Protein AF-A0A316C0Z9-F1 (afdb_monomer)

pLDDT: mean 81.9, std 9.25, range [50.16, 91.25]

Structure (mmCIF, N/CA/C/O backbone):
data_AF-A0A316C0Z9-F1
#
_entry.id   AF-A0A316C0Z9-F1
#
loop_
_atom_site.group_PDB
_atom_site.id
_atom_site.type_symbol
_atom_site.label_atom_id
_atom_site.label_alt_id
_atom_site.label_comp_id
_atom_site.label_asym_id
_atom_site.label_entity_id
_atom_site.label_seq_id
_atom_site.pdbx_PDB_ins_code
_atom_site.Cartn_x
_atom_site.Cartn_y
_atom_site.Cartn_z
_atom_site.occupancy
_atom_site.B_iso_or_equiv
_atom_site.auth_seq_id
_atom_site.auth_comp_id
_atom_site.auth_asym_id
_atom_site.auth_atom_id
_atom_site.pdbx_PDB_model_num
ATOM 1 N N . MET A 1 1 ? 12.484 -5.374 -16.920 1.00 59.12 1 MET A N 1
ATOM 2 C CA . MET A 1 1 ? 12.353 -5.161 -15.450 1.00 59.12 1 MET A CA 1
ATOM 3 C C . MET A 1 1 ? 12.342 -6.463 -14.639 1.00 59.12 1 MET A C 1
ATOM 5 O O . MET A 1 1 ? 11.581 -7.368 -14.960 1.00 59.12 1 MET A O 1
ATOM 9 N N . ASN A 1 2 ? 13.114 -6.558 -13.548 1.00 64.75 2 ASN A N 1
ATOM 10 C CA . ASN A 1 2 ? 13.023 -7.689 -12.609 1.00 64.75 2 ASN A CA 1
ATOM 11 C C . ASN A 1 2 ? 11.662 -7.675 -11.890 1.00 64.75 2 ASN A C 1
ATOM 13 O O . ASN A 1 2 ? 11.292 -6.654 -11.315 1.00 64.75 2 ASN A O 1
ATOM 17 N N . ALA A 1 3 ? 10.944 -8.803 -11.856 1.00 66.06 3 ALA A N 1
ATOM 18 C CA . ALA A 1 3 ? 9.648 -8.945 -11.169 1.00 66.06 3 ALA A CA 1
ATOM 19 C C . ALA A 1 3 ? 9.675 -8.483 -9.693 1.00 66.06 3 ALA A C 1
ATOM 21 O O . ALA A 1 3 ? 8.668 -8.033 -9.151 1.00 66.06 3 ALA A O 1
ATOM 22 N N . LEU A 1 4 ? 10.857 -8.519 -9.071 1.00 72.94 4 LEU A N 1
ATOM 23 C CA . LEU A 1 4 ? 11.140 -7.983 -7.738 1.00 72.94 4 LEU A CA 1
ATOM 24 C C . LEU A 1 4 ? 10.911 -6.468 -7.623 1.00 72.94 4 LEU A C 1
ATOM 26 O O . LEU A 1 4 ? 10.393 -6.012 -6.609 1.00 72.94 4 LEU A O 1
ATOM 30 N N . ALA A 1 5 ? 11.254 -5.687 -8.651 1.00 74.19 5 ALA A N 1
ATOM 31 C CA . ALA A 1 5 ? 11.035 -4.239 -8.654 1.00 74.19 5 ALA A CA 1
ATOM 32 C C . ALA A 1 5 ? 9.540 -3.904 -8.769 1.00 74.19 5 ALA A C 1
ATOM 34 O O . ALA A 1 5 ? 9.041 -3.029 -8.066 1.00 74.19 5 ALA A O 1
ATOM 35 N N . PHE A 1 6 ? 8.810 -4.663 -9.593 1.00 77.19 6 PHE A N 1
ATOM 36 C CA . PHE A 1 6 ? 7.362 -4.523 -9.736 1.00 77.19 6 PHE A CA 1
ATOM 37 C C . PHE A 1 6 ? 6.639 -4.871 -8.428 1.00 77.19 6 PHE A C 1
ATOM 39 O O . PHE A 1 6 ? 5.848 -4.076 -7.922 1.00 77.19 6 PHE A O 1
ATOM 46 N N . GLY A 1 7 ? 6.967 -6.024 -7.835 1.00 79.12 7 GLY A N 1
ATOM 47 C CA . GLY A 1 7 ? 6.420 -6.440 -6.544 1.00 79.12 7 GLY A CA 1
ATOM 48 C C . GLY A 1 7 ? 6.768 -5.468 -5.413 1.00 79.12 7 GLY A C 1
ATOM 49 O O . GLY A 1 7 ? 5.904 -5.148 -4.600 1.00 79.12 7 GLY A O 1
ATOM 50 N N . GLY A 1 8 ? 7.996 -4.940 -5.397 1.00 83.69 8 GLY A N 1
ATOM 51 C CA . GLY A 1 8 ? 8.451 -3.951 -4.419 1.00 83.69 8 GLY A CA 1
ATOM 52 C C . GLY A 1 8 ? 7.695 -2.623 -4.506 1.00 83.69 8 GLY A C 1
ATOM 53 O O . GLY A 1 8 ? 7.211 -2.134 -3.486 1.00 83.69 8 GLY A O 1
ATOM 54 N N . CYS A 1 9 ? 7.523 -2.067 -5.711 1.00 82.56 9 CYS A N 1
ATOM 55 C CA . CYS A 1 9 ? 6.726 -0.852 -5.916 1.00 82.56 9 CYS A CA 1
ATOM 56 C C . CYS A 1 9 ? 5.268 -1.047 -5.494 1.00 82.56 9 CYS A C 1
ATOM 58 O O . CYS A 1 9 ? 4.689 -0.185 -4.833 1.00 82.56 9 CYS A O 1
ATOM 60 N N . LEU A 1 10 ? 4.681 -2.193 -5.837 1.00 83.81 10 LEU A N 1
ATOM 61 C CA . LEU A 1 10 ? 3.288 -2.489 -5.526 1.00 83.81 10 LEU A CA 1
ATOM 62 C C . LEU A 1 10 ? 3.079 -2.665 -4.012 1.00 83.81 10 LEU A C 1
ATOM 64 O O . LEU A 1 10 ? 2.154 -2.083 -3.440 1.00 83.81 10 LEU A O 1
ATOM 68 N N . ALA A 1 11 ? 3.994 -3.371 -3.340 1.00 85.12 11 ALA A N 1
ATOM 69 C CA . ALA A 1 11 ? 4.001 -3.508 -1.887 1.00 85.12 11 ALA A CA 1
ATOM 70 C C . ALA A 1 11 ? 4.169 -2.149 -1.187 1.00 85.12 11 ALA A C 1
ATOM 72 O O . ALA A 1 11 ? 3.391 -1.827 -0.287 1.00 85.12 11 ALA A O 1
ATOM 73 N N . ALA A 1 12 ? 5.114 -1.319 -1.640 1.00 87.00 12 ALA A N 1
ATOM 74 C CA . ALA A 1 12 ? 5.351 0.009 -1.081 1.00 87.00 12 ALA A CA 1
ATOM 75 C C . ALA A 1 12 ? 4.122 0.923 -1.222 1.00 87.00 12 ALA A C 1
ATOM 77 O O . ALA A 1 12 ? 3.675 1.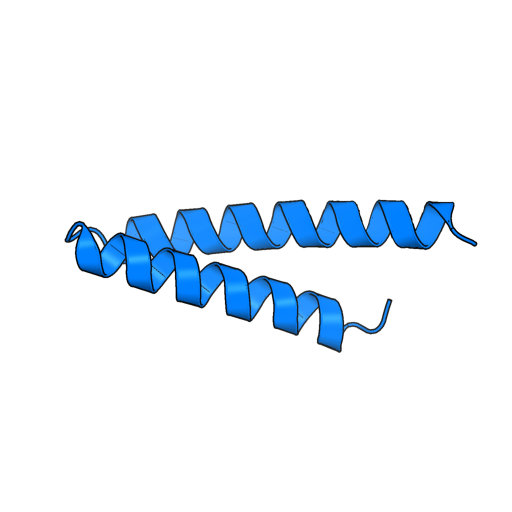505 -0.233 1.00 87.00 12 ALA A O 1
ATOM 78 N N . CYS A 1 13 ? 3.517 0.999 -2.411 1.00 85.25 13 C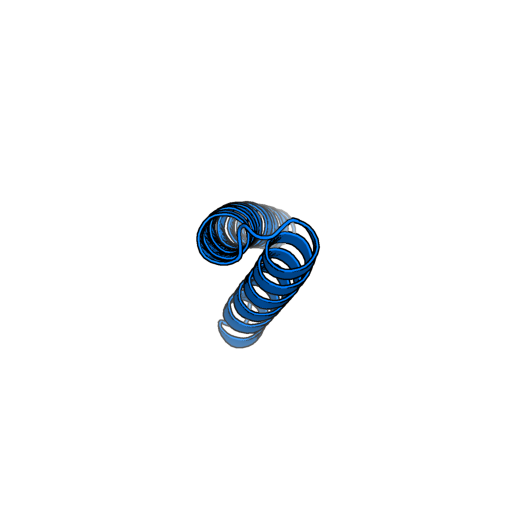YS A N 1
ATOM 79 C CA . CYS A 1 13 ? 2.308 1.798 -2.630 1.00 85.25 13 CYS A CA 1
ATOM 80 C C . CYS A 1 13 ? 1.108 1.285 -1.821 1.00 85.25 13 CYS A C 1
ATOM 82 O O . CYS A 1 13 ? 0.338 2.095 -1.304 1.00 85.25 13 CYS A O 1
ATOM 84 N N . SER A 1 14 ? 0.962 -0.034 -1.653 1.00 86.06 14 SER A N 1
ATOM 85 C CA . SER A 1 14 ? -0.111 -0.609 -0.830 1.00 86.06 14 SER A CA 1
ATOM 86 C C . SER A 1 14 ? 0.047 -0.281 0.661 1.00 86.06 14 SER A C 1
ATOM 88 O O . SER A 1 14 ? -0.936 0.074 1.310 1.00 86.06 14 SER A O 1
ATOM 90 N N . LEU A 1 15 ? 1.278 -0.316 1.190 1.00 88.31 15 LEU A N 1
ATOM 91 C CA . LEU A 1 15 ? 1.588 0.049 2.576 1.00 88.31 15 LEU A CA 1
ATOM 92 C C . LEU A 1 15 ? 1.368 1.539 2.829 1.00 88.31 15 LEU A C 1
ATOM 94 O O . LEU A 1 15 ? 0.774 1.905 3.841 1.00 88.31 15 LEU A O 1
ATOM 98 N N . VAL A 1 16 ? 1.797 2.393 1.897 1.00 90.19 16 VAL A N 1
ATOM 99 C CA . VAL A 1 16 ? 1.565 3.842 1.968 1.00 90.19 16 VAL A CA 1
ATOM 100 C C . VAL A 1 16 ? 0.068 4.145 1.916 1.00 90.19 16 VAL A C 1
ATOM 102 O O . VAL A 1 16 ? -0.433 4.894 2.753 1.00 90.19 16 VAL A O 1
ATOM 105 N N . GLY A 1 17 ? -0.668 3.520 0.995 1.00 87.88 17 GLY A N 1
ATOM 106 C CA . GLY A 1 17 ? -2.118 3.668 0.903 1.00 87.88 17 GLY A CA 1
ATOM 107 C C . GLY A 1 17 ? -2.832 3.213 2.174 1.00 87.88 17 GLY A C 1
ATOM 108 O O . GLY A 1 17 ? -3.689 3.930 2.687 1.00 87.88 17 GLY A O 1
ATOM 109 N N . LEU A 1 18 ? -2.447 2.064 2.736 1.00 89.94 18 LEU A N 1
ATOM 110 C CA . LEU A 1 18 ? -3.001 1.565 3.995 1.00 89.94 18 LEU A CA 1
ATOM 111 C C . LEU A 1 18 ? -2.678 2.489 5.172 1.00 89.94 18 LEU A C 1
ATOM 113 O O . LEU A 1 18 ? -3.568 2.755 5.977 1.00 89.94 18 LEU A O 1
ATOM 117 N N . ALA A 1 19 ? -1.456 3.020 5.255 1.00 89.94 19 ALA A N 1
ATOM 118 C CA . ALA A 1 19 ? -1.076 3.981 6.285 1.00 89.94 19 ALA A CA 1
ATOM 119 C C . ALA A 1 19 ? -1.934 5.252 6.197 1.00 89.94 19 ALA A C 1
ATOM 121 O O . ALA A 1 19 ? -2.537 5.654 7.189 1.00 89.94 19 ALA A O 1
ATOM 122 N N . ILE A 1 20 ? -2.074 5.838 5.005 1.00 88.31 20 ILE A N 1
ATOM 123 C CA . ILE A 1 20 ? -2.910 7.029 4.781 1.00 88.31 20 ILE A CA 1
ATOM 124 C C . ILE A 1 20 ? -4.383 6.728 5.095 1.00 88.31 20 ILE A C 1
ATOM 126 O O . ILE A 1 20 ? -5.057 7.510 5.765 1.00 88.31 20 ILE A O 1
ATOM 130 N N . GLY A 1 21 ? -4.883 5.565 4.670 1.00 89.19 21 GLY A N 1
ATOM 131 C CA . GLY A 1 21 ? -6.235 5.113 4.985 1.00 89.19 21 GLY A CA 1
ATOM 132 C C . GLY A 1 21 ? -6.463 4.951 6.483 1.00 89.19 21 GLY A C 1
ATOM 133 O O . GLY A 1 21 ? -7.506 5.358 6.983 1.00 89.19 21 GLY A O 1
ATOM 134 N N . ALA A 1 22 ? -5.493 4.399 7.211 1.00 90.44 22 ALA A N 1
ATOM 135 C CA . ALA A 1 22 ? -5.560 4.252 8.661 1.00 90.44 22 ALA A CA 1
ATOM 136 C C . ALA A 1 22 ? -5.601 5.617 9.367 1.00 90.44 22 ALA A C 1
ATOM 138 O O . ALA A 1 22 ? -6.413 5.796 10.272 1.00 90.44 22 ALA A O 1
ATOM 139 N N . TRP A 1 23 ? -4.821 6.599 8.899 1.00 90.75 23 TRP A N 1
ATOM 140 C CA . TRP A 1 23 ? -4.850 7.980 9.406 1.00 90.75 23 TRP A CA 1
ATOM 141 C C . TRP A 1 23 ? -6.209 8.674 9.221 1.00 90.75 23 TRP A C 1
ATOM 143 O O . TRP A 1 23 ? -6.602 9.485 10.054 1.00 90.75 23 TRP A O 1
ATOM 153 N N . ILE A 1 24 ? -6.946 8.338 8.160 1.00 89.25 24 ILE A N 1
ATOM 154 C CA . ILE A 1 24 ? -8.271 8.907 7.841 1.00 89.25 24 ILE A CA 1
ATOM 155 C C . ILE A 1 24 ? -9.414 8.049 8.441 1.00 89.25 24 ILE A C 1
ATOM 157 O O . ILE A 1 24 ? -10.594 8.354 8.276 1.00 89.25 24 ILE A O 1
ATOM 161 N N . GLY A 1 25 ? -9.094 6.954 9.142 1.00 91.19 25 GLY A N 1
ATOM 162 C CA . GLY A 1 25 ? -10.082 6.019 9.697 1.00 91.19 25 GLY A CA 1
ATOM 163 C C . GLY A 1 25 ? -10.741 5.100 8.656 1.00 91.19 25 GLY A C 1
ATOM 164 O O . GLY A 1 25 ? -11.748 4.455 8.942 1.00 91.19 25 GLY A O 1
ATOM 165 N N . ARG A 1 26 ? -10.188 5.017 7.438 1.00 91.25 26 ARG A N 1
ATOM 166 C CA . ARG A 1 26 ? -10.656 4.168 6.325 1.00 9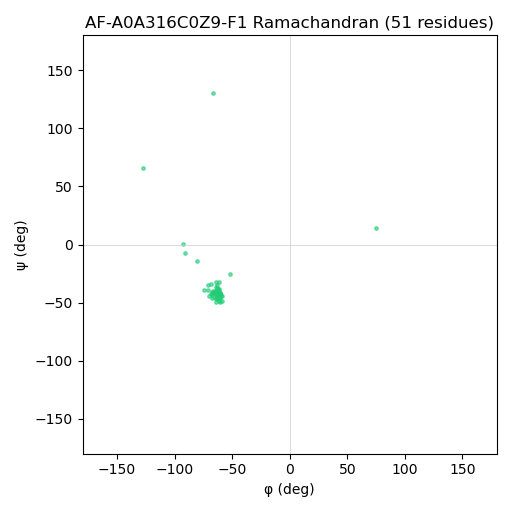1.25 26 ARG A CA 1
ATOM 167 C C . ARG A 1 26 ? -9.512 3.300 5.765 1.00 91.25 26 ARG A C 1
ATOM 169 O O . ARG A 1 26 ? -9.120 3.465 4.606 1.00 91.25 26 ARG A O 1
ATOM 176 N N . PRO A 1 27 ? -8.975 2.344 6.546 1.00 86.94 27 PRO A N 1
ATOM 177 C CA . PRO A 1 27 ? -7.785 1.571 6.170 1.00 86.94 27 PRO A CA 1
ATOM 178 C C . PRO A 1 27 ? -7.987 0.725 4.905 1.00 86.94 27 PRO A C 1
ATOM 180 O O . PRO A 1 27 ? -7.100 0.656 4.060 1.00 86.94 27 PRO A O 1
ATOM 183 N N . VAL A 1 28 ? -9.177 0.139 4.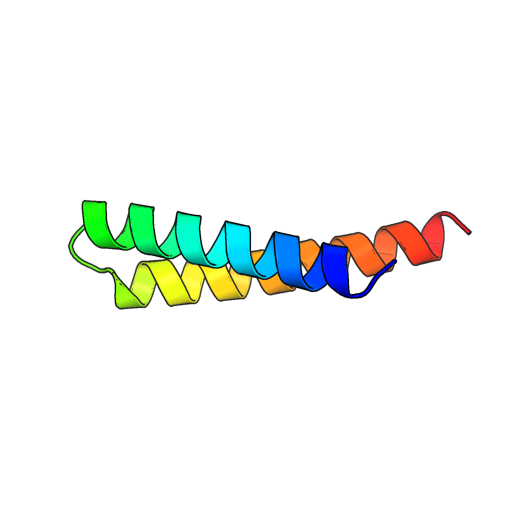726 1.00 88.69 28 VAL A N 1
ATOM 184 C CA . VAL A 1 28 ? -9.501 -0.707 3.561 1.00 88.69 28 VAL A CA 1
ATOM 185 C C . VAL A 1 28 ? -9.529 0.104 2.266 1.00 88.69 28 VAL A C 1
ATOM 187 O O . VAL A 1 28 ? -8.999 -0.332 1.249 1.00 88.69 28 VAL A O 1
ATOM 190 N N . GLN A 1 29 ? -10.108 1.308 2.294 1.00 88.56 29 GLN A N 1
ATOM 191 C CA . GLN A 1 29 ? -10.112 2.180 1.119 1.00 88.56 29 GLN A CA 1
ATOM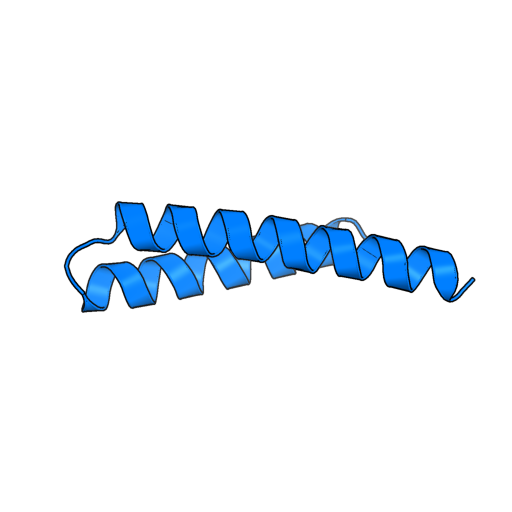 192 C C . GLN A 1 29 ? -8.709 2.677 0.786 1.00 88.56 29 GLN A C 1
ATOM 194 O O . GLN A 1 29 ? -8.337 2.677 -0.382 1.00 88.56 29 GLN A O 1
ATOM 199 N N . GLY A 1 30 ? -7.918 3.038 1.798 1.00 87.94 30 GLY A N 1
ATOM 200 C CA . GLY A 1 30 ? -6.523 3.418 1.595 1.00 87.94 30 GLY A CA 1
ATOM 201 C C . GLY A 1 30 ? -5.692 2.300 0.963 1.00 87.94 30 GLY A C 1
ATOM 202 O O . GLY A 1 30 ? -4.966 2.555 0.005 1.00 87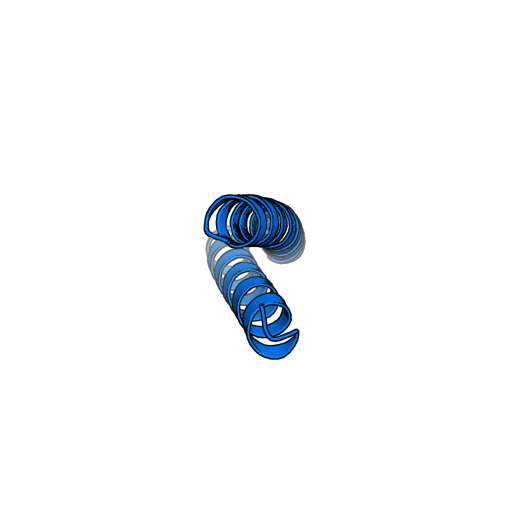.94 30 GLY A O 1
ATOM 203 N N . LEU A 1 31 ? -5.853 1.054 1.424 1.00 88.75 31 LEU A N 1
ATOM 204 C CA . LEU A 1 31 ? -5.206 -0.112 0.813 1.00 88.75 31 LEU A CA 1
ATOM 205 C C . LEU A 1 31 ? -5.615 -0.272 -0.659 1.00 88.75 31 LEU A C 1
ATOM 207 O O . LEU A 1 31 ? -4.746 -0.420 -1.511 1.00 88.75 31 LEU A O 1
ATOM 211 N N . LEU A 1 32 ? -6.915 -0.219 -0.970 1.00 88.81 32 LEU A N 1
ATOM 212 C CA . LEU A 1 32 ? -7.415 -0.368 -2.343 1.00 88.81 32 LEU A CA 1
ATOM 213 C C . LEU A 1 32 ? -6.876 0.723 -3.276 1.00 88.81 32 LEU A C 1
ATOM 215 O O . LEU A 1 32 ? -6.462 0.423 -4.395 1.00 88.81 32 LEU A O 1
ATOM 219 N N . ILE A 1 33 ? -6.832 1.972 -2.807 1.00 88.31 33 ILE A N 1
ATOM 220 C CA . ILE A 1 33 ? -6.279 3.103 -3.563 1.00 88.31 33 ILE A CA 1
ATOM 221 C C . ILE A 1 33 ? -4.770 2.922 -3.766 1.00 88.31 33 ILE A C 1
ATOM 223 O O . ILE A 1 33 ? -4.281 3.088 -4.881 1.00 88.31 33 ILE A O 1
ATOM 227 N N . GLY A 1 34 ? -4.037 2.532 -2.720 1.00 87.75 34 GLY A N 1
ATOM 228 C CA . GLY A 1 34 ? -2.599 2.261 -2.796 1.00 87.75 34 GLY A CA 1
ATOM 229 C C . GLY A 1 34 ? -2.260 1.100 -3.729 1.00 87.75 34 GLY A C 1
ATOM 230 O O . GLY A 1 34 ? -1.290 1.172 -4.479 1.00 87.75 34 GLY A O 1
ATOM 231 N N .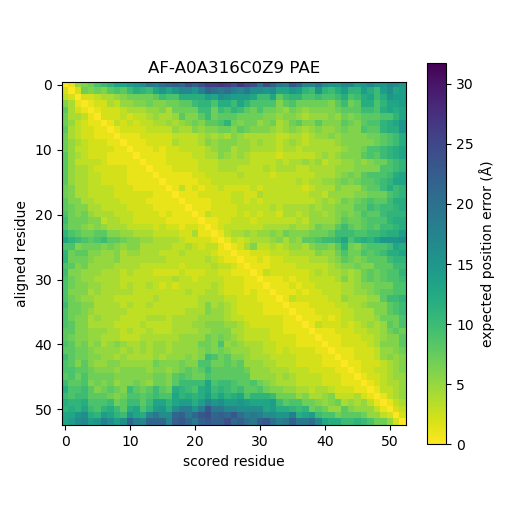 PHE A 1 35 ? -3.088 0.056 -3.743 1.00 86.12 35 PHE A N 1
ATOM 232 C CA . PHE A 1 35 ? -2.932 -1.089 -4.636 1.00 86.12 35 PHE A CA 1
ATOM 233 C C . PHE A 1 35 ? -3.231 -0.717 -6.095 1.00 86.12 35 PHE A C 1
ATOM 235 O O . PHE A 1 35 ? -2.451 -1.051 -6.985 1.00 86.12 35 PHE A O 1
ATOM 242 N N . ALA A 1 36 ? -4.313 0.029 -6.344 1.00 86.69 36 ALA A N 1
ATOM 243 C CA . ALA A 1 36 ? -4.667 0.514 -7.678 1.00 86.69 36 ALA A CA 1
ATOM 244 C C . ALA A 1 36 ? -3.606 1.476 -8.241 1.00 86.69 36 ALA A C 1
ATOM 246 O O . ALA A 1 36 ? -3.182 1.329 -9.388 1.00 86.69 36 ALA A O 1
ATOM 247 N N . ALA A 1 37 ? -3.127 2.417 -7.422 1.00 85.62 37 ALA A N 1
ATOM 248 C CA . ALA A 1 37 ? -2.045 3.324 -7.791 1.00 85.62 37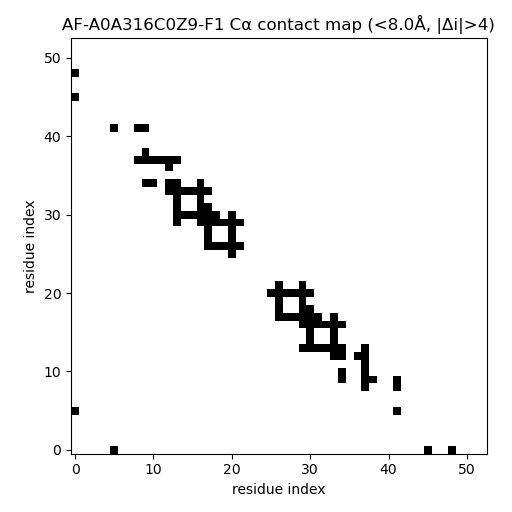 ALA A CA 1
ATOM 249 C C . ALA A 1 37 ? -0.737 2.560 -8.046 1.00 85.62 37 ALA A C 1
ATOM 251 O O . ALA A 1 37 ? -0.091 2.783 -9.065 1.00 85.62 37 ALA A O 1
ATOM 252 N N . GLY A 1 38 ? -0.379 1.615 -7.171 1.00 86.06 38 GLY A N 1
ATOM 253 C CA . GLY A 1 38 ? 0.807 0.773 -7.329 1.00 86.06 38 GLY A CA 1
ATOM 254 C C . GLY A 1 38 ? 0.791 -0.031 -8.628 1.00 86.06 38 GLY A C 1
ATOM 255 O O . GLY A 1 38 ? 1.784 -0.041 -9.351 1.00 86.06 38 GLY A O 1
ATOM 256 N N . ALA A 1 39 ? -0.345 -0.640 -8.976 1.00 84.50 39 ALA A N 1
ATOM 257 C CA . ALA A 1 39 ? -0.507 -1.372 -10.230 1.00 84.50 39 ALA A CA 1
ATOM 258 C C . ALA A 1 39 ? -0.398 -0.457 -11.465 1.00 84.50 39 ALA A C 1
ATOM 260 O O . ALA A 1 39 ? 0.239 -0.833 -12.452 1.00 84.50 39 ALA A O 1
ATOM 261 N N . ALA A 1 40 ? -0.962 0.755 -11.407 1.00 84.88 40 ALA A N 1
ATOM 262 C CA . ALA A 1 40 ? -0.879 1.735 -12.491 1.00 84.88 40 ALA A CA 1
ATOM 263 C C . ALA A 1 40 ? 0.556 2.257 -12.696 1.00 84.88 40 ALA A C 1
ATOM 265 O O . ALA A 1 40 ? 1.062 2.277 -13.815 1.00 84.88 40 ALA A O 1
ATOM 266 N N . ILE A 1 41 ? 1.251 2.621 -11.615 1.00 83.00 41 ILE A N 1
ATOM 267 C CA . ILE A 1 41 ? 2.644 3.095 -11.672 1.00 83.00 41 ILE A CA 1
ATOM 268 C C . ILE A 1 41 ? 3.555 1.995 -12.217 1.00 83.00 41 ILE A C 1
ATOM 270 O O . ILE A 1 41 ? 4.410 2.245 -13.064 1.00 83.00 41 ILE A O 1
ATOM 274 N N . ALA A 1 42 ? 3.358 0.764 -11.752 1.00 82.19 42 ALA A N 1
ATOM 275 C CA . ALA A 1 42 ? 4.193 -0.353 -12.143 1.00 82.19 42 ALA A CA 1
ATOM 276 C C . ALA A 1 42 ? 3.987 -0.738 -13.623 1.00 82.19 42 ALA A C 1
ATOM 278 O O . ALA A 1 42 ? 4.951 -1.086 -14.303 1.00 82.19 42 ALA A O 1
ATOM 279 N N . SER A 1 43 ? 2.766 -0.611 -14.157 1.00 80.50 43 SER A N 1
ATOM 280 C CA . SER A 1 43 ? 2.493 -0.810 -15.591 1.00 80.50 43 SER A CA 1
ATOM 281 C C . SER A 1 43 ? 3.056 0.317 -16.467 1.00 80.50 43 SER A C 1
ATOM 283 O O . SER A 1 43 ? 3.577 0.036 -17.545 1.00 80.50 43 SER A O 1
ATOM 285 N N . VAL A 1 44 ? 3.060 1.565 -15.984 1.00 81.94 44 VAL A N 1
ATOM 286 C CA . VAL A 1 44 ? 3.770 2.677 -16.645 1.00 81.94 44 VAL A CA 1
ATOM 287 C C . VAL A 1 44 ? 5.283 2.454 -16.643 1.00 81.94 44 VAL A C 1
ATOM 289 O O . VAL A 1 44 ? 5.925 2.683 -17.664 1.00 81.94 44 VAL A O 1
ATOM 292 N N . LEU A 1 45 ? 5.858 1.966 -15.538 1.00 77.88 45 LEU A N 1
ATOM 293 C CA . LEU A 1 45 ? 7.283 1.631 -15.477 1.00 77.88 45 LEU A CA 1
ATOM 294 C C . LEU A 1 45 ? 7.656 0.554 -16.503 1.00 77.88 45 LEU A C 1
ATOM 296 O O . LEU A 1 45 ? 8.668 0.706 -17.175 1.00 77.88 45 LEU A O 1
ATOM 300 N N . ILE A 1 46 ? 6.829 -0.488 -16.661 1.00 77.44 46 ILE A N 1
ATOM 301 C CA . ILE A 1 46 ? 7.037 -1.525 -17.690 1.00 77.44 46 ILE A CA 1
ATOM 302 C C . ILE A 1 46 ? 7.004 -0.915 -19.087 1.00 77.44 46 ILE A C 1
ATOM 304 O O . ILE A 1 46 ? 7.881 -1.204 -19.893 1.00 77.44 46 ILE A O 1
ATOM 308 N N . ALA A 1 47 ? 6.023 -0.058 -19.370 1.00 79.06 47 ALA A N 1
ATOM 309 C CA . ALA A 1 47 ? 5.917 0.597 -20.669 1.00 79.06 47 ALA A CA 1
ATOM 310 C C . ALA A 1 47 ? 7.102 1.539 -20.958 1.00 79.06 47 ALA A C 1
ATOM 312 O O . ALA A 1 47 ? 7.500 1.689 -22.110 1.00 79.06 47 ALA A O 1
ATOM 313 N N . LEU A 1 48 ? 7.669 2.176 -19.929 1.00 76.56 48 LEU A N 1
ATOM 314 C CA . LEU A 1 48 ? 8.864 3.015 -20.053 1.00 76.56 48 LEU A CA 1
ATOM 315 C C . LEU A 1 48 ? 10.145 2.188 -20.239 1.00 76.56 48 LEU A C 1
ATOM 317 O O . LEU A 1 48 ? 10.985 2.586 -21.037 1.00 76.56 48 LEU A O 1
ATOM 321 N N . ASP A 1 49 ? 10.283 1.054 -19.544 1.00 74.44 49 ASP A 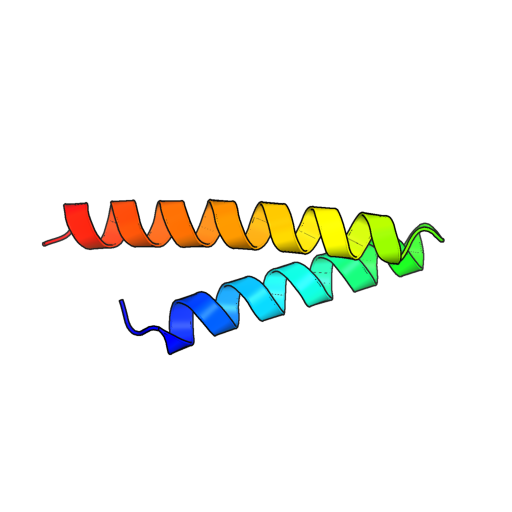N 1
ATOM 322 C CA . ASP A 1 49 ? 11.406 0.110 -19.702 1.00 74.44 49 ASP A CA 1
ATOM 323 C C . ASP A 1 49 ? 11.417 -0.501 -21.112 1.00 74.44 49 ASP A C 1
ATOM 325 O O . ASP A 1 49 ? 12.460 -0.538 -21.755 1.00 74.44 49 ASP A O 1
ATOM 329 N N . ASP A 1 50 ? 10.246 -0.885 -21.632 1.00 69.06 50 ASP A N 1
ATOM 330 C CA . ASP A 1 50 ? 10.071 -1.407 -22.997 1.00 69.06 50 ASP A CA 1
ATOM 331 C C . ASP A 1 50 ? 10.426 -0.371 -24.077 1.00 69.06 50 ASP A C 1
ATOM 333 O O . ASP A 1 50 ? 11.000 -0.705 -25.105 1.00 69.06 50 ASP A O 1
ATOM 337 N N . ARG A 1 51 ? 10.144 0.915 -23.826 1.00 66.12 51 ARG A N 1
ATOM 338 C CA . ARG A 1 51 ? 10.502 2.025 -24.727 1.00 66.12 51 ARG A CA 1
ATOM 339 C C . ARG A 1 51 ? 11.956 2.481 -24.616 1.00 66.12 51 ARG A C 1
ATOM 341 O O . ARG A 1 51 ? 12.390 3.266 -25.459 1.00 66.12 51 ARG A O 1
ATOM 348 N N . ALA A 1 52 ? 12.667 2.065 -23.572 1.00 59.09 52 ALA A N 1
ATOM 349 C CA . ALA A 1 52 ? 14.064 2.417 -23.340 1.00 59.09 52 ALA A CA 1
ATOM 350 C C . ALA A 1 52 ? 15.053 1.412 -23.964 1.00 59.09 52 ALA A C 1
ATOM 352 O O . ALA A 1 52 ? 16.256 1.684 -23.959 1.00 59.09 52 ALA A O 1
ATOM 353 N N . ASN A 1 53 ? 14.560 0.288 -24.498 1.00 50.16 53 ASN A N 1
ATOM 354 C CA . ASN A 1 53 ? 15.329 -0.754 -25.186 1.00 50.16 53 ASN A CA 1
ATOM 355 C C . ASN A 1 53 ? 15.041 -0.767 -26.695 1.00 50.16 53 ASN A C 1
ATOM 357 O O . ASN A 1 53 ? 15.947 -1.182 -27.450 1.00 50.16 53 ASN A O 1
#

Radius of gyration: 12.55 Å; Cα contacts (8 Å, |Δi|>4): 54; chains: 1; bounding box: 26×18×35 Å

Mean predicted aligned error: 5.77 Å

Nearest PDB structures (foldseek):
  6x89-assembly1_X1  TM=6.134E-01  e=3.297E+00  Vigna radiata
  6yj4-assembly1_d  TM=5.672E-01  e=9.731E+00  Yarrowia lipolytica

Organism: Pseudaminobacter salicylatoxidans (NCBI:txid93369)

Secondary structure (DSSP, 8-state):
--HHHHHHHHHHHHHHHHHHHHHTT-HHHHHHHHHHHHHHHHHHHHHHHHHT-

Solvent-accessible surface area (backbone atoms only — not comparable to full-atom values): 2710 Å² total; per-residue (Å²): 132,63,69,65,58,47,53,48,49,28,51,50,30,23,52,52,18,25,52,55,11,48,77,73,76,40,37,69,61,17,27,53,51,12,39,54,50,16,53,52,53,43,51,52,49,52,57,50,54,65,72,72,109

Sequence (53 aa):
MNALAFGGCLAACSLVGLAIGAWIGRPVQGLLIGFAAGAAIASVLIALDDRAN

Foldseek 3Di:
DPVVVLVVLLVVLLVQLQVVCVVVVRNVRSNVVSNVVSNVVSVVVVVVVVVVD